Protein AF-A0A8T4A3Q9-F1 (afdb_monomer_lite)

Sequence (51 aa):
MSEANSNNRETTSIRIDPKLWKEAKMKALEKDMSIGQYIEELIIKDVKNKK

Radius of gyration: 13.91 Å; chains: 1; bounding box: 33×24×44 Å

Foldseek 3Di:
DDPDDPDPDDDDDDDDDPVVLVVLCVVCVVVVHDSVVSVVVVVCVVVVPDD

Structure (mmCIF, N/CA/C/O backbone):
data_AF-A0A8T4A3Q9-F1
#
_entry.id   AF-A0A8T4A3Q9-F1
#
loop_
_atom_site.group_PDB
_atom_site.id
_atom_site.type_symbol
_atom_site.label_atom_id
_atom_site.label_alt_id
_atom_site.label_comp_id
_atom_site.label_asym_id
_atom_site.label_entity_id
_atom_site.label_seq_id
_atom_site.pdbx_PDB_ins_code
_atom_site.Cartn_x
_atom_site.Cartn_y
_atom_site.Cartn_z
_atom_site.occupancy
_atom_site.B_iso_or_equiv
_atom_site.auth_seq_id
_atom_site.auth_comp_id
_atom_site.auth_asym_id
_atom_site.auth_atom_id
_atom_site.pdbx_PDB_model_num
ATOM 1 N N . MET A 1 1 ? 10.241 -0.214 32.88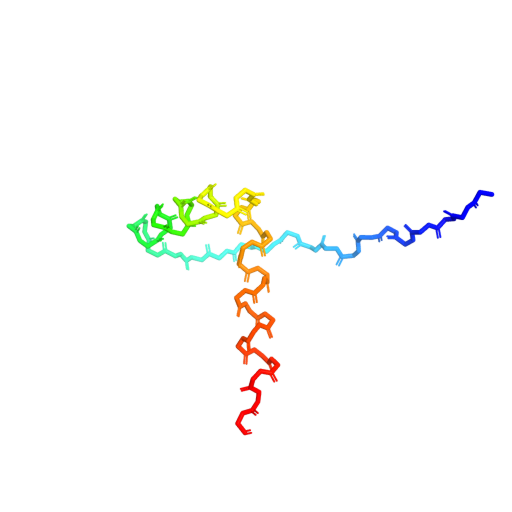5 1.00 38.41 1 MET A N 1
ATOM 2 C CA . MET A 1 1 ? 10.278 -0.020 31.422 1.00 38.41 1 MET A CA 1
ATOM 3 C C . MET A 1 1 ? 9.043 -0.696 30.871 1.00 38.41 1 MET A C 1
ATOM 5 O O . MET A 1 1 ? 8.845 -1.863 31.165 1.00 38.41 1 MET A O 1
ATOM 9 N N . SER A 1 2 ? 8.163 0.047 30.212 1.00 43.53 2 SER A N 1
ATOM 10 C CA . SER A 1 2 ? 6.890 -0.465 29.706 1.00 43.53 2 SER A CA 1
ATOM 11 C C . SER A 1 2 ? 7.142 -1.264 28.427 1.00 43.53 2 SER A C 1
ATOM 13 O O . SER A 1 2 ? 7.459 -0.687 27.389 1.00 43.53 2 SER A O 1
ATOM 15 N N . GLU A 1 3 ? 7.029 -2.587 28.514 1.00 51.44 3 GLU A N 1
ATOM 16 C CA . GLU A 1 3 ? 6.990 -3.498 27.368 1.00 51.44 3 GLU A CA 1
ATOM 17 C C . GLU A 1 3 ? 5.703 -3.246 26.573 1.00 51.44 3 GLU A C 1
ATOM 19 O O . GLU A 1 3 ? 4.622 -3.715 26.925 1.00 51.44 3 GLU A O 1
ATOM 24 N N . ALA A 1 4 ? 5.792 -2.453 25.509 1.00 47.19 4 ALA A N 1
ATOM 25 C CA . ALA A 1 4 ? 4.675 -2.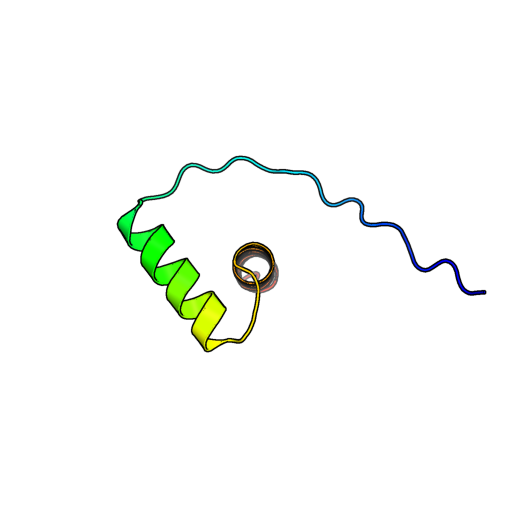233 24.602 1.00 47.19 4 ALA A CA 1
ATOM 26 C C . ALA A 1 4 ? 4.722 -3.266 23.462 1.00 47.19 4 ALA A C 1
ATOM 28 O O . ALA A 1 4 ? 5.445 -3.084 22.489 1.00 47.19 4 ALA A O 1
ATOM 29 N N . ASN A 1 5 ? 3.957 -4.353 23.6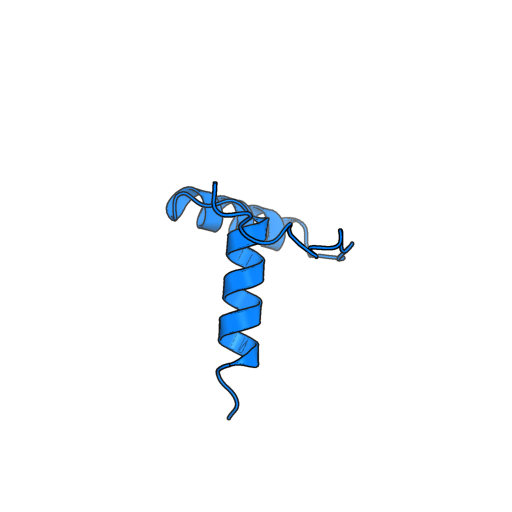34 1.00 50.44 5 ASN A N 1
ATOM 30 C CA . ASN A 1 5 ? 3.429 -5.287 22.625 1.00 50.44 5 ASN A CA 1
ATOM 31 C C . ASN A 1 5 ? 4.177 -5.365 21.279 1.00 50.44 5 ASN A C 1
ATOM 33 O O . ASN A 1 5 ? 3.920 -4.599 20.347 1.00 50.44 5 ASN A O 1
ATOM 37 N N . SER A 1 6 ? 5.014 -6.387 21.122 1.00 49.81 6 SER A N 1
ATOM 38 C CA . SER A 1 6 ? 5.548 -6.807 19.829 1.00 49.81 6 SER A CA 1
ATOM 39 C C . SER A 1 6 ? 4.431 -7.310 18.900 1.00 49.81 6 SER A C 1
ATOM 41 O O . SER A 1 6 ? 4.026 -8.463 18.961 1.00 49.81 6 SER A O 1
ATOM 43 N N . ASN A 1 7 ? 3.939 -6.415 18.042 1.00 59.59 7 ASN A N 1
ATOM 44 C CA . ASN A 1 7 ? 3.805 -6.607 16.592 1.00 59.59 7 ASN A CA 1
ATOM 45 C C . ASN A 1 7 ? 3.503 -8.039 16.080 1.00 59.59 7 ASN A C 1
ATOM 47 O O . ASN A 1 7 ? 4.314 -8.607 15.353 1.00 59.59 7 ASN A O 1
ATOM 51 N N . ASN A 1 8 ? 2.303 -8.580 16.313 1.00 74.75 8 ASN A N 1
ATOM 52 C CA . ASN A 1 8 ? 1.795 -9.741 15.554 1.00 74.75 8 ASN A CA 1
ATOM 53 C C . ASN A 1 8 ? 1.363 -9.343 14.123 1.00 74.75 8 ASN A C 1
ATOM 55 O O . ASN A 1 8 ? 0.232 -9.590 13.711 1.00 74.75 8 ASN A O 1
ATOM 59 N N . ARG A 1 9 ? 2.232 -8.660 13.366 1.00 82.12 9 ARG A N 1
ATOM 60 C CA . ARG A 1 9 ? 2.007 -8.417 11.935 1.00 82.12 9 ARG A CA 1
ATOM 61 C C . ARG A 1 9 ? 2.667 -9.534 11.144 1.00 82.12 9 ARG A C 1
ATOM 63 O O . ARG A 1 9 ? 3.875 -9.730 11.246 1.00 82.12 9 ARG A O 1
ATOM 70 N N . GLU A 1 10 ? 1.881 -10.227 10.336 1.00 89.50 10 GLU A N 1
ATOM 71 C CA . GLU A 1 10 ? 2.375 -11.283 9.458 1.00 89.50 10 GLU A CA 1
ATOM 72 C C . GLU A 1 10 ? 2.580 -10.756 8.037 1.00 89.50 10 GLU A C 1
ATOM 74 O O . GLU A 1 10 ? 1.795 -9.958 7.514 1.00 89.50 10 GLU A O 1
ATOM 79 N N . THR A 1 11 ? 3.644 -11.219 7.384 1.00 91.00 11 THR A N 1
ATOM 80 C CA . THR A 1 11 ? 3.890 -10.898 5.978 1.00 91.00 11 THR A CA 1
ATOM 81 C C . THR A 1 11 ? 2.836 -11.579 5.114 1.00 91.00 11 THR A C 1
ATOM 83 O O . THR A 1 11 ? 2.803 -12.802 5.008 1.00 91.00 11 THR A O 1
ATOM 86 N N . THR A 1 12 ? 2.008 -10.780 4.444 1.00 91.31 12 THR A N 1
ATOM 87 C CA . THR A 1 12 ? 0.982 -11.276 3.521 1.00 91.31 12 THR A CA 1
ATOM 88 C C . THR A 1 12 ? 1.388 -10.988 2.080 1.00 91.31 12 THR A C 1
ATOM 90 O O . THR A 1 12 ? 1.723 -9.856 1.732 1.00 91.31 12 THR A O 1
ATOM 93 N N . SER A 1 13 ? 1.341 -12.008 1.223 1.00 93.94 13 SER A N 1
ATOM 94 C CA . SER A 1 13 ? 1.557 -11.846 -0.219 1.00 93.94 13 SER A CA 1
ATOM 95 C C . SER A 1 13 ? 0.233 -11.560 -0.922 1.00 93.94 13 SER A C 1
ATOM 97 O O . SER A 1 13 ? -0.714 -12.330 -0.789 1.00 93.94 13 SER A O 1
ATOM 99 N N . ILE A 1 14 ? 0.175 -10.485 -1.710 1.00 93.00 14 ILE A N 1
ATOM 100 C CA . ILE A 1 14 ? -1.002 -10.113 -2.506 1.00 93.00 14 ILE A CA 1
ATOM 101 C C . ILE A 1 14 ? -0.626 -9.967 -3.981 1.00 93.00 14 ILE A C 1
ATOM 103 O O . ILE A 1 14 ? 0.480 -9.540 -4.313 1.00 93.00 14 ILE A O 1
ATOM 107 N N . ARG A 1 15 ? -1.553 -10.308 -4.879 1.00 95.81 15 ARG A N 1
ATOM 108 C CA . ARG A 1 15 ? -1.441 -9.986 -6.308 1.00 95.81 15 ARG A CA 1
ATOM 109 C C . ARG A 1 15 ? -2.189 -8.686 -6.567 1.00 95.81 15 ARG A C 1
ATOM 111 O O . ARG A 1 15 ? -3.327 -8.541 -6.137 1.00 95.81 15 ARG A O 1
ATOM 118 N N . ILE A 1 16 ? -1.553 -7.760 -7.271 1.00 95.56 16 ILE A N 1
ATOM 119 C CA . ILE A 1 16 ? -2.105 -6.441 -7.572 1.00 95.56 16 ILE A CA 1
ATOM 120 C C . ILE A 1 16 ? -1.656 -6.004 -8.963 1.00 95.56 16 ILE A C 1
ATOM 122 O O . ILE A 1 16 ? -0.564 -6.363 -9.408 1.00 95.56 16 ILE A O 1
ATOM 126 N N . ASP A 1 17 ? -2.505 -5.241 -9.648 1.00 97.88 17 ASP A N 1
ATOM 127 C CA . ASP A 1 17 ? -2.138 -4.626 -10.918 1.00 97.88 17 ASP A CA 1
ATOM 128 C C . ASP A 1 17 ? -0.900 -3.713 -10.740 1.00 97.88 17 ASP A C 1
ATOM 130 O O . ASP A 1 17 ? -0.876 -2.883 -9.822 1.00 97.88 17 ASP A O 1
ATOM 134 N N . PRO A 1 18 ? 0.139 -3.827 -11.593 1.00 97.75 18 PRO A N 1
ATOM 135 C CA . PRO A 1 18 ? 1.362 -3.042 -11.440 1.00 97.75 18 PRO A CA 1
ATOM 136 C C . PRO A 1 18 ? 1.166 -1.526 -11.565 1.00 97.75 18 PRO A C 1
ATOM 138 O O . PRO A 1 18 ? 1.898 -0.766 -10.924 1.00 97.75 18 PRO A O 1
ATOM 141 N N . LYS A 1 19 ? 0.204 -1.065 -12.379 1.00 97.81 19 LYS A N 1
ATOM 142 C CA . LYS A 1 19 ? -0.076 0.370 -12.544 1.00 97.81 19 LYS A CA 1
ATOM 143 C C . LYS A 1 19 ? -0.749 0.908 -11.287 1.00 97.81 19 LYS A C 1
ATOM 145 O O . LYS A 1 19 ? -0.281 1.900 -10.733 1.00 97.81 19 LYS A O 1
ATOM 150 N N . LEU A 1 20 ? -1.741 0.183 -10.771 1.00 97.06 20 LEU A N 1
ATOM 151 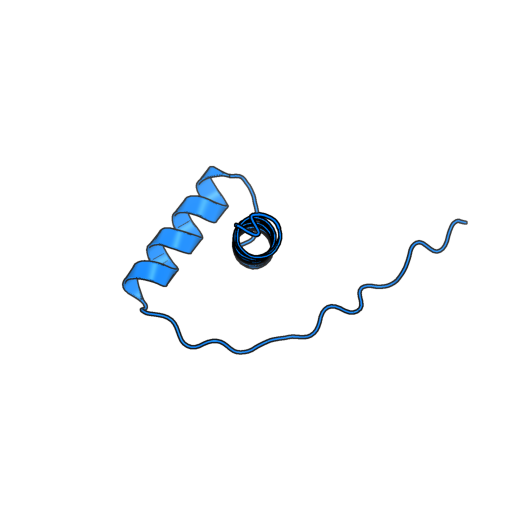C CA . LEU A 1 20 ? -2.387 0.510 -9.502 1.00 97.06 20 LEU A CA 1
ATOM 152 C C . LEU A 1 20 ? -1.385 0.519 -8.339 1.00 97.06 20 LEU A C 1
ATOM 154 O O . LEU A 1 20 ? -1.408 1.422 -7.506 1.00 97.06 20 LEU A O 1
ATOM 158 N N . TRP A 1 21 ? -0.461 -0.445 -8.289 1.00 96.75 21 TRP A N 1
ATOM 159 C CA . TRP A 1 21 ? 0.574 -0.489 -7.252 1.00 96.75 21 TRP A CA 1
ATOM 160 C C . TRP A 1 21 ? 1.498 0.728 -7.284 1.00 96.75 21 TRP A C 1
ATOM 162 O O . TRP A 1 21 ? 1.876 1.261 -6.238 1.00 96.75 21 TRP A O 1
ATOM 172 N N . LYS A 1 22 ? 1.854 1.194 -8.487 1.00 97.31 22 LYS A N 1
ATOM 173 C CA . LYS A 1 22 ? 2.643 2.415 -8.668 1.00 97.31 22 LYS A CA 1
ATOM 174 C C . LYS A 1 22 ? 1.893 3.634 -8.131 1.00 97.31 22 LYS A C 1
ATOM 176 O O . LYS A 1 22 ? 2.478 4.420 -7.391 1.00 97.31 22 LYS A O 1
ATOM 181 N N . GLU A 1 23 ? 0.612 3.768 -8.456 1.00 97.62 23 GLU A N 1
ATOM 182 C CA . GLU A 1 23 ? -0.233 4.853 -7.944 1.00 97.62 23 GLU A CA 1
ATOM 183 C C . GLU A 1 23 ? -0.382 4.805 -6.422 1.00 97.62 23 GLU A C 1
ATOM 185 O O . GLU A 1 23 ? -0.241 5.830 -5.757 1.00 97.62 23 GLU A O 1
ATOM 190 N N . ALA A 1 24 ? -0.583 3.616 -5.849 1.00 96.88 24 ALA A N 1
ATOM 191 C CA . ALA A 1 24 ? -0.667 3.433 -4.404 1.00 96.88 24 ALA A CA 1
ATOM 192 C C . ALA A 1 24 ? 0.629 3.860 -3.695 1.00 96.88 24 ALA A C 1
ATOM 194 O O . ALA A 1 24 ? 0.579 4.532 -2.668 1.00 96.88 24 ALA A O 1
ATOM 195 N N . LYS A 1 25 ? 1.795 3.531 -4.268 1.00 97.12 25 LYS A N 1
ATOM 196 C CA . LYS A 1 25 ? 3.097 3.985 -3.756 1.00 97.12 25 LYS A CA 1
ATOM 197 C C . LYS A 1 25 ? 3.252 5.500 -3.811 1.00 97.12 25 LYS A C 1
ATOM 199 O O . LYS A 1 25 ? 3.726 6.075 -2.839 1.00 97.12 25 LYS A O 1
ATOM 204 N N . MET A 1 26 ? 2.843 6.141 -4.907 1.00 97.75 26 MET A N 1
ATOM 205 C CA . MET A 1 26 ? 2.880 7.606 -5.008 1.00 97.75 26 MET A CA 1
ATOM 206 C C . MET A 1 26 ? 1.993 8.247 -3.937 1.00 97.75 26 MET A C 1
ATOM 208 O O . MET A 1 26 ? 2.460 9.116 -3.212 1.00 97.75 26 MET A O 1
ATOM 212 N N . LYS A 1 27 ? 0.772 7.737 -3.736 1.00 97.19 27 LYS A N 1
ATOM 213 C CA . LYS A 1 27 ? -0.123 8.215 -2.670 1.00 97.19 27 LYS A CA 1
ATOM 214 C C . LYS A 1 27 ? 0.425 7.991 -1.263 1.00 97.19 27 LYS A C 1
ATOM 216 O O . LYS A 1 27 ? 0.173 8.806 -0.382 1.00 97.19 27 LYS A O 1
ATOM 221 N N . ALA A 1 28 ? 1.136 6.890 -1.028 1.00 97.38 28 ALA A N 1
ATOM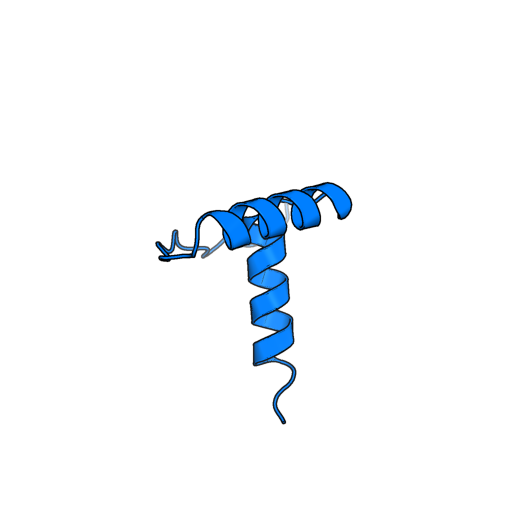 222 C CA . ALA A 1 28 ? 1.787 6.647 0.256 1.00 97.38 28 ALA A CA 1
ATOM 223 C C . ALA A 1 28 ? 2.889 7.691 0.521 1.00 97.38 28 ALA A C 1
ATOM 225 O O . ALA A 1 28 ? 2.948 8.242 1.616 1.00 97.38 28 ALA A O 1
ATOM 226 N N . LEU A 1 29 ? 3.681 8.036 -0.505 1.00 96.69 29 LEU A N 1
ATOM 227 C CA . LEU A 1 29 ? 4.701 9.090 -0.430 1.00 96.69 29 LEU A CA 1
ATOM 228 C C . LEU A 1 29 ? 4.093 10.482 -0.216 1.00 96.69 29 LEU A C 1
ATOM 230 O O . LEU A 1 29 ? 4.564 11.219 0.641 1.00 96.69 29 LEU A O 1
ATOM 234 N N . GLU A 1 30 ? 3.024 10.829 -0.939 1.00 97.50 30 GLU A N 1
ATOM 235 C CA . GLU A 1 30 ? 2.287 12.094 -0.751 1.00 97.50 30 GLU A CA 1
ATOM 236 C C . GLU A 1 30 ? 1.767 12.268 0.684 1.00 97.50 30 GLU A C 1
ATOM 238 O O . GLU A 1 30 ? 1.567 13.388 1.146 1.00 97.50 30 GLU A O 1
ATOM 243 N N . LYS A 1 31 ? 1.538 11.153 1.385 1.00 95.94 31 LYS A N 1
ATOM 244 C CA . LYS A 1 31 ? 1.029 11.104 2.757 1.00 95.94 31 LYS A CA 1
ATOM 245 C C . LYS A 1 31 ? 2.107 10.852 3.814 1.00 95.94 31 LYS A C 1
ATOM 247 O O . LYS A 1 31 ? 1.748 10.616 4.964 1.00 95.94 31 LYS A O 1
ATOM 252 N N . ASP A 1 32 ? 3.381 10.866 3.424 1.00 96.56 32 ASP A N 1
ATOM 253 C CA . ASP A 1 32 ? 4.531 10.601 4.298 1.00 96.56 32 ASP A CA 1
ATOM 254 C C . ASP A 1 32 ? 4.398 9.294 5.109 1.00 96.56 32 ASP A C 1
ATOM 256 O O . ASP A 1 32 ? 4.646 9.231 6.312 1.00 96.56 32 ASP A O 1
ATOM 260 N N . MET A 1 33 ? 3.943 8.222 4.450 1.00 96.38 33 MET A N 1
ATOM 261 C CA . MET A 1 33 ? 3.760 6.908 5.072 1.00 96.38 33 MET A CA 1
ATOM 262 C C . MET A 1 33 ? 4.274 5.769 4.195 1.00 96.38 33 MET A C 1
ATOM 264 O O . MET A 1 33 ? 4.416 5.880 2.976 1.00 96.38 33 MET A O 1
ATOM 268 N N . SER A 1 34 ? 4.534 4.620 4.817 1.00 96.56 34 SER A N 1
ATOM 269 C CA . SER A 1 34 ? 4.894 3.411 4.078 1.00 96.56 34 SER A CA 1
ATOM 270 C C . SER A 1 34 ? 3.700 2.852 3.297 1.00 96.56 34 SER A C 1
ATOM 272 O O . SER A 1 34 ? 2.540 2.990 3.690 1.00 96.56 34 SER A O 1
ATOM 274 N N . ILE A 1 35 ? 3.989 2.129 2.212 1.00 95.75 35 ILE A N 1
ATOM 275 C CA . ILE A 1 35 ? 2.957 1.442 1.425 1.00 95.75 35 ILE A CA 1
ATOM 276 C C . ILE A 1 35 ? 2.147 0.440 2.267 1.00 95.75 35 ILE A C 1
ATOM 278 O O . ILE A 1 35 ? 0.944 0.308 2.066 1.00 95.75 35 ILE A O 1
ATOM 282 N N . GLY A 1 36 ? 2.780 -0.222 3.244 1.00 94.06 36 GLY A N 1
ATOM 283 C CA . GLY A 1 36 ? 2.106 -1.146 4.159 1.00 94.06 36 GLY A CA 1
ATOM 284 C C . GLY A 1 36 ? 1.092 -0.435 5.055 1.00 94.06 36 GLY A C 1
ATOM 285 O O . GLY A 1 36 ? -0.061 -0.852 5.109 1.00 94.06 36 GLY A O 1
ATOM 286 N N . GLN A 1 37 ? 1.488 0.682 5.676 1.00 94.94 37 GLN A N 1
ATOM 287 C CA . GLN A 1 37 ? 0.586 1.515 6.484 1.00 94.94 37 GLN A CA 1
ATOM 288 C C . GLN A 1 37 ? -0.577 2.055 5.651 1.00 94.94 37 GLN A C 1
ATOM 290 O O . GLN A 1 37 ? -1.723 2.001 6.088 1.00 94.94 37 GLN A O 1
ATOM 295 N N . TYR A 1 38 ? -0.297 2.519 4.430 1.00 96.19 38 TYR A N 1
ATOM 296 C CA . TYR A 1 38 ? -1.326 3.025 3.527 1.00 96.19 38 TYR A CA 1
ATOM 297 C C . TYR A 1 38 ? -2.391 1.965 3.213 1.00 96.19 38 TYR A C 1
ATOM 299 O O . TYR A 1 38 ? -3.587 2.243 3.288 1.00 96.19 38 TYR A O 1
ATOM 307 N N . ILE A 1 39 ? -1.968 0.740 2.895 1.00 94.75 39 ILE A N 1
ATOM 308 C CA . ILE A 1 39 ? -2.881 -0.372 2.603 1.00 94.75 39 ILE A CA 1
ATOM 309 C C . ILE A 1 39 ? -3.648 -0.794 3.853 1.00 94.75 39 ILE A C 1
ATOM 311 O O . ILE A 1 39 ? -4.859 -0.980 3.781 1.00 94.75 39 ILE A O 1
ATOM 315 N N . GLU A 1 40 ? -2.971 -0.918 4.994 1.00 94.44 40 GLU A N 1
ATOM 316 C CA . GLU A 1 40 ? -3.602 -1.279 6.264 1.00 94.44 40 GLU A CA 1
ATOM 317 C C . GLU A 1 40 ? -4.686 -0.255 6.641 1.00 94.44 40 GLU A C 1
ATOM 319 O O . GLU A 1 40 ? -5.807 -0.641 6.964 1.00 94.44 40 GLU A O 1
ATOM 324 N N . GLU A 1 41 ? -4.424 1.047 6.487 1.00 94.50 41 GLU A N 1
ATOM 325 C CA . GLU A 1 41 ? -5.437 2.089 6.676 1.00 94.50 41 GLU A CA 1
ATOM 326 C C . GLU A 1 41 ? -6.623 1.968 5.716 1.00 94.50 41 GLU A C 1
ATOM 328 O O . GLU A 1 41 ? -7.759 2.207 6.127 1.00 94.50 41 GLU A O 1
ATOM 333 N N . LEU A 1 42 ? -6.379 1.661 4.438 1.00 93.94 42 LEU A N 1
ATOM 334 C CA . LEU A 1 42 ? -7.450 1.477 3.456 1.00 93.94 42 LEU A CA 1
ATOM 335 C C . LEU A 1 42 ? -8.334 0.284 3.824 1.00 93.94 42 LEU A C 1
ATOM 337 O O . LEU A 1 42 ? -9.555 0.421 3.826 1.00 93.94 42 LEU A O 1
ATOM 341 N N . ILE A 1 43 ? -7.727 -0.846 4.199 1.00 93.88 43 ILE A N 1
ATOM 342 C CA . ILE A 1 43 ? -8.444 -2.042 4.656 1.00 93.88 43 ILE A CA 1
ATOM 343 C C . ILE A 1 43 ? -9.229 -1.726 5.931 1.00 93.88 43 ILE A C 1
ATOM 345 O O . ILE A 1 43 ? -10.403 -2.061 6.025 1.00 93.88 43 ILE A O 1
ATOM 349 N N . ILE A 1 44 ? -8.625 -1.033 6.901 1.00 94.25 44 ILE A N 1
ATOM 350 C CA . ILE A 1 44 ? -9.310 -0.624 8.134 1.00 94.25 44 ILE A CA 1
ATOM 351 C C . ILE A 1 44 ? -10.512 0.268 7.817 1.00 94.25 44 ILE A C 1
ATOM 353 O O . ILE A 1 44 ? -11.574 0.070 8.403 1.00 94.25 44 ILE A O 1
ATOM 357 N N . LYS A 1 45 ? -10.357 1.251 6.921 1.00 93.38 45 LYS A N 1
ATOM 358 C CA . LYS A 1 45 ? -11.443 2.157 6.520 1.00 93.38 45 LYS A CA 1
ATOM 359 C C . LYS A 1 45 ? -12.585 1.391 5.867 1.00 93.38 45 LYS A C 1
ATOM 361 O O . LYS A 1 45 ? -13.729 1.642 6.217 1.00 93.38 45 LYS A O 1
ATOM 366 N N . ASP A 1 46 ? -12.281 0.451 4.981 1.00 94.38 46 ASP A N 1
ATOM 367 C CA . ASP A 1 46 ? -13.284 -0.382 4.317 1.00 94.38 46 ASP A CA 1
ATOM 368 C C . ASP A 1 46 ? -14.005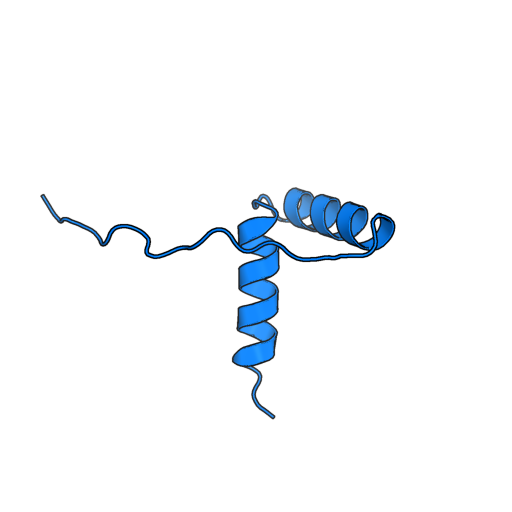 -1.313 5.309 1.00 94.38 46 ASP A C 1
ATOM 370 O O . ASP A 1 46 ? -15.226 -1.278 5.430 1.00 94.38 46 ASP A O 1
ATOM 374 N N . VAL A 1 47 ? -13.251 -2.056 6.125 1.00 93.00 47 VAL A N 1
ATOM 375 C CA . VAL A 1 47 ? -13.795 -3.025 7.093 1.00 93.00 47 VAL A CA 1
ATOM 376 C C . VAL A 1 47 ? -14.575 -2.350 8.227 1.00 93.00 47 VAL A C 1
ATOM 378 O O . VAL A 1 47 ? -15.555 -2.915 8.717 1.00 93.00 47 VAL A O 1
ATOM 381 N N . LYS A 1 48 ? -14.151 -1.163 8.687 1.00 87.06 48 LYS A N 1
ATOM 382 C CA . LYS A 1 48 ? -14.847 -0.413 9.750 1.00 87.06 48 LYS A CA 1
ATOM 383 C C . LYS A 1 48 ? -16.022 0.405 9.234 1.00 87.06 48 LYS A C 1
ATOM 385 O O . LYS A 1 48 ? -16.954 0.622 10.004 1.00 87.06 48 LYS A O 1
ATOM 390 N N . ASN A 1 49 ? -16.029 0.797 7.961 1.00 74.44 49 ASN A N 1
ATOM 391 C CA . ASN A 1 49 ? -17.210 1.354 7.303 1.00 74.44 49 ASN A CA 1
ATOM 392 C C . ASN A 1 49 ? -18.205 0.240 6.947 1.00 74.44 49 ASN A C 1
ATOM 394 O O . ASN A 1 49 ? -18.664 0.139 5.807 1.00 74.44 49 ASN A O 1
ATOM 398 N N . LYS A 1 50 ? -18.559 -0.594 7.936 1.00 52.53 50 LYS A N 1
ATOM 399 C CA . LYS A 1 50 ? -19.699 -1.501 7.821 1.00 52.53 50 LYS A CA 1
ATOM 400 C C . LYS A 1 50 ? -20.926 -0.656 7.477 1.00 52.53 50 LYS A C 1
ATOM 402 O O . LYS A 1 50 ? -21.321 0.197 8.270 1.00 52.53 50 LYS A O 1
ATOM 407 N N . LYS A 1 51 ? -21.465 -0.876 6.277 1.00 48.81 51 LYS A N 1
ATOM 408 C CA . LYS A 1 51 ? -22.847 -0.522 5.943 1.00 48.81 51 LYS A CA 1
ATOM 409 C C . LYS A 1 51 ? -23.814 -1.159 6.934 1.00 48.81 51 LYS A C 1
ATOM 411 O O . LYS A 1 51 ? -23.517 -2.289 7.388 1.00 48.81 51 LYS A O 1
#

pLDDT: mean 86.0, std 17.9, range [38.41, 97.88]

Secondary structure (DSSP, 8-state):
-----------------HHHHHHHHHHHHHTTS-HHHHHHHHHHHHHHS--